Protein AF-A0A974P5K0-F1 (afdb_monomer_lite)

Radius of gyration: 14.72 Å; chains: 1; bounding box: 34×26×42 Å

Organism: NCBI:txid2803784

InterPro domains:
  IPR015422 Pyridoxal phosphate-dependent transferase, small domain [G3DSA:3.90.1150.10] (1-76)
  IPR015424 Pyridoxal phosphate-dependent transferase [SSF53383] (3-75)

Foldseek 3Di:
DVPVVCDVVNVQVVLQVQLVVVVVVCVVVVWDFPDDPVPDDSVDTHIDDDPPDDVVVVQVVCCVPPVDHDDDDDDD

Secondary structure (DSSP, 8-state):
-HHHHH-HHHHHHHHHHHHHHHHHHHHHTT--BSS-GGG-BTTB--BPPPTT--HHHHHHHHHHHHS---PPP---

Structure (mmCIF, N/CA/C/O backbone):
data_AF-A0A974P5K0-F1
#
_entry.id   AF-A0A974P5K0-F1
#
loop_
_atom_site.group_PDB
_atom_site.id
_atom_site.type_symbol
_atom_site.label_atom_id
_atom_site.label_alt_id
_atom_site.label_comp_id
_atom_site.label_asym_id
_atom_site.label_entity_id
_atom_site.label_seq_id
_atom_site.pdbx_PDB_ins_code
_atom_site.Cartn_x
_atom_site.Cartn_y
_atom_site.Cartn_z
_atom_site.occupancy
_atom_site.B_iso_or_equiv
_atom_site.auth_seq_id
_atom_site.auth_comp_id
_atom_site.auth_asym_id
_atom_site.auth_atom_id
_atom_site.pdbx_PDB_model_num
ATOM 1 N N . MET A 1 1 ? 2.902 -11.422 -22.615 1.00 60.38 1 MET A N 1
ATOM 2 C CA . MET A 1 1 ? 3.311 -10.566 -23.750 1.00 60.38 1 MET A CA 1
ATOM 3 C C . MET A 1 1 ? 3.917 -9.253 -23.263 1.00 60.38 1 MET A C 1
ATOM 5 O O . MET A 1 1 ? 5.109 -9.081 -23.459 1.00 60.38 1 MET A O 1
ATOM 9 N N . ALA A 1 2 ? 3.186 -8.440 -22.489 1.00 74.62 2 ALA A N 1
ATOM 10 C CA . ALA A 1 2 ? 3.622 -7.106 -22.044 1.00 74.62 2 ALA A CA 1
ATOM 11 C C . ALA A 1 2 ? 5.039 -6.992 -21.429 1.00 74.62 2 ALA A C 1
ATOM 13 O O . ALA A 1 2 ? 5.751 -6.054 -21.756 1.00 74.62 2 ALA A O 1
ATOM 14 N N . LEU A 1 3 ? 5.498 -7.940 -20.595 1.00 83.12 3 LEU A N 1
ATOM 15 C CA . LEU A 1 3 ? 6.844 -7.877 -19.985 1.00 83.12 3 LEU A CA 1
ATOM 16 C C . LEU A 1 3 ? 7.982 -7.887 -21.020 1.00 83.12 3 LEU A C 1
ATOM 18 O O . LEU A 1 3 ? 8.977 -7.186 -20.853 1.00 83.12 3 LEU A O 1
ATOM 22 N N . PHE A 1 4 ? 7.858 -8.706 -22.067 1.00 88.38 4 PHE A N 1
ATOM 23 C CA . PHE A 1 4 ? 8.907 -8.842 -23.082 1.00 88.38 4 PHE A CA 1
ATOM 24 C C . PHE A 1 4 ? 8.871 -7.702 -24.103 1.00 88.38 4 PHE A C 1
ATOM 26 O O . PHE A 1 4 ? 9.908 -7.362 -24.658 1.00 88.38 4 PHE A O 1
ATOM 33 N N . GLU A 1 5 ? 7.701 -7.100 -24.313 1.00 92.56 5 GLU A N 1
ATOM 34 C CA . GLU A 1 5 ? 7.511 -5.953 -25.207 1.00 92.56 5 GLU A CA 1
ATOM 35 C C . GLU A 1 5 ? 7.945 -4.638 -24.543 1.00 92.56 5 GLU A C 1
ATOM 37 O O . GLU A 1 5 ? 8.613 -3.823 -25.170 1.00 92.56 5 GLU A O 1
ATOM 42 N N . GLU A 1 6 ? 7.607 -4.446 -23.263 1.00 92.12 6 GLU A N 1
ATOM 43 C CA . GLU A 1 6 ? 8.040 -3.299 -22.451 1.00 92.12 6 GLU A CA 1
ATOM 44 C C . GLU A 1 6 ? 9.536 -3.390 -22.098 1.00 92.12 6 GLU A C 1
ATOM 46 O O . GLU A 1 6 ? 10.232 -2.379 -22.028 1.00 92.12 6 GLU A O 1
ATOM 51 N N . GLY A 1 7 ? 10.040 -4.613 -21.908 1.00 96.00 7 GLY A N 1
ATOM 52 C CA . GLY A 1 7 ? 11.405 -4.899 -21.483 1.00 96.00 7 GLY A CA 1
ATOM 53 C C . GLY A 1 7 ? 11.532 -4.985 -19.960 1.00 96.00 7 GLY A C 1
ATOM 54 O O . GLY A 1 7 ? 10.990 -4.177 -19.208 1.00 96.00 7 GLY A O 1
ATOM 55 N N . GLN A 1 8 ? 12.303 -5.966 -19.483 1.00 94.62 8 GLN A N 1
ATOM 56 C CA . GLN A 1 8 ? 12.421 -6.281 -18.051 1.00 94.62 8 GLN A CA 1
ATOM 57 C C . GLN A 1 8 ? 12.874 -5.080 -17.209 1.00 94.62 8 GLN A C 1
ATOM 59 O O . GLN A 1 8 ? 12.290 -4.803 -16.164 1.00 94.62 8 GLN A O 1
ATOM 64 N N . GLN A 1 9 ? 13.876 -4.334 -17.682 1.00 94.94 9 GLN A N 1
ATOM 65 C CA . GLN A 1 9 ? 14.390 -3.175 -16.953 1.00 94.94 9 GLN A CA 1
ATOM 66 C C . GLN A 1 9 ? 13.355 -2.051 -16.851 1.00 94.94 9 GLN A C 1
ATOM 68 O O . GLN A 1 9 ? 13.227 -1.426 -15.800 1.00 94.94 9 GLN A O 1
ATOM 73 N N . ALA A 1 10 ? 12.592 -1.813 -17.919 1.00 95.44 10 ALA A N 1
ATOM 74 C CA . ALA A 1 10 ? 11.534 -0.812 -17.915 1.00 95.44 10 ALA A CA 1
ATOM 75 C C . ALA A 1 10 ? 10.421 -1.189 -16.926 1.00 95.44 10 ALA A C 1
ATOM 77 O O . ALA A 1 10 ? 9.986 -0.340 -16.149 1.00 95.44 10 ALA A O 1
ATOM 78 N N . VAL A 1 11 ? 10.053 -2.473 -16.862 1.00 95.50 11 VAL A N 1
ATOM 79 C CA . VAL A 1 11 ? 9.099 -2.989 -15.871 1.00 95.50 11 VAL A CA 1
ATOM 80 C C . VAL A 1 11 ? 9.594 -2.751 -14.445 1.00 95.50 11 VAL A C 1
ATOM 82 O O . VAL A 1 11 ? 8.842 -2.231 -13.619 1.00 95.50 11 VAL A O 1
ATOM 85 N N . LEU A 1 12 ? 10.858 -3.068 -14.146 1.00 94.81 12 LEU A N 1
ATOM 86 C CA . LEU A 1 12 ? 11.441 -2.834 -12.819 1.00 94.81 12 LEU A CA 1
ATOM 87 C C . LEU A 1 12 ? 11.400 -1.349 -12.432 1.00 94.81 12 LEU A C 1
ATOM 89 O O . LEU A 1 12 ? 10.933 -1.015 -11.343 1.00 94.81 12 LEU A O 1
ATOM 93 N N . VAL A 1 13 ? 11.812 -0.459 -13.340 1.00 96.31 13 VAL A N 1
ATOM 94 C CA . VAL A 1 13 ? 11.778 0.996 -13.121 1.00 96.31 13 VAL A CA 1
ATOM 95 C C . VAL A 1 13 ? 10.347 1.493 -12.908 1.00 96.31 13 VAL A C 1
ATOM 97 O O . VAL A 1 13 ? 10.096 2.286 -12.000 1.00 96.31 13 VAL A O 1
ATOM 100 N N . ARG A 1 14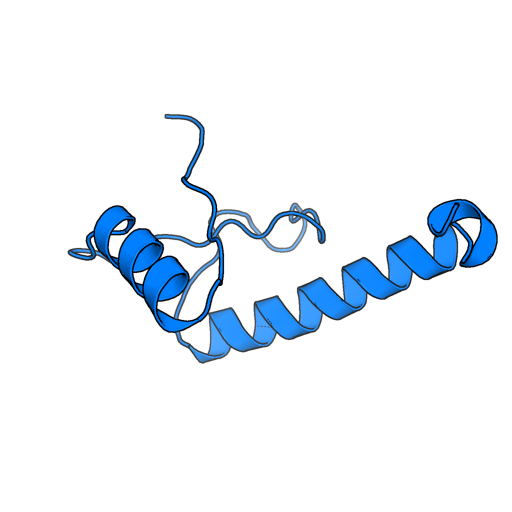 ? 9.383 1.012 -13.701 1.00 96.69 14 ARG A N 1
ATOM 101 C CA . ARG A 1 14 ? 7.973 1.387 -13.553 1.00 96.69 14 ARG A CA 1
ATOM 102 C C . ARG A 1 14 ? 7.424 0.965 -12.192 1.00 96.69 14 ARG A C 1
ATOM 104 O O . ARG A 1 14 ? 6.763 1.775 -11.546 1.00 96.69 14 ARG A O 1
ATOM 111 N N . HIS A 1 15 ? 7.699 -0.261 -11.748 1.00 96.94 15 HIS A N 1
ATOM 112 C CA . HIS A 1 15 ? 7.254 -0.737 -10.436 1.00 96.94 15 HIS A CA 1
ATOM 113 C C . HIS A 1 15 ? 7.900 0.036 -9.285 1.00 96.94 15 HIS A C 1
ATOM 115 O O . HIS A 1 15 ? 7.188 0.394 -8.349 1.00 96.94 15 HIS A O 1
ATOM 121 N N . ALA A 1 16 ? 9.197 0.347 -9.369 1.00 97.25 16 ALA A N 1
ATOM 122 C CA . ALA A 1 16 ? 9.877 1.182 -8.378 1.00 97.25 16 ALA A CA 1
ATOM 123 C C . ALA A 1 16 ? 9.227 2.571 -8.276 1.00 97.25 16 ALA A C 1
ATOM 125 O O . ALA A 1 16 ? 8.819 2.982 -7.194 1.00 97.25 16 ALA A O 1
ATOM 126 N N . ARG A 1 17 ? 8.995 3.238 -9.412 1.00 98.12 17 ARG A N 1
ATOM 127 C CA . ARG A 1 17 ? 8.329 4.548 -9.442 1.00 98.12 17 ARG A CA 1
ATOM 128 C C . ARG A 1 17 ? 6.909 4.501 -8.870 1.00 98.12 17 ARG A C 1
ATOM 130 O O . ARG A 1 17 ? 6.489 5.414 -8.165 1.00 98.12 17 ARG A O 1
ATOM 137 N N . SER A 1 18 ? 6.148 3.453 -9.187 1.00 98.19 18 SER A N 1
ATOM 138 C CA . SER A 1 18 ? 4.805 3.260 -8.629 1.00 98.19 18 SER A CA 1
ATOM 139 C C . SER A 1 18 ? 4.839 3.050 -7.114 1.00 98.19 18 SER A C 1
ATOM 141 O O . SER A 1 18 ? 4.002 3.614 -6.413 1.00 98.19 18 SER A O 1
ATOM 143 N N . HIS A 1 19 ? 5.810 2.284 -6.608 1.00 98.06 19 HIS A N 1
ATOM 144 C CA . HIS A 1 19 ? 6.023 2.110 -5.174 1.00 98.06 19 HIS A CA 1
ATOM 145 C C . HIS A 1 19 ? 6.357 3.431 -4.482 1.00 98.06 19 HIS A C 1
ATOM 147 O O . HIS A 1 19 ? 5.728 3.751 -3.483 1.00 98.06 19 HIS A O 1
ATOM 153 N N . GLU A 1 20 ? 7.287 4.219 -5.022 1.00 98.31 20 GLU A N 1
ATOM 154 C CA . GLU A 1 20 ? 7.688 5.509 -4.444 1.00 98.31 20 GLU A CA 1
ATOM 155 C C . GLU A 1 20 ? 6.500 6.470 -4.315 1.00 98.31 20 GLU A C 1
ATOM 157 O O . GLU A 1 20 ? 6.289 7.065 -3.258 1.00 98.31 20 GLU A O 1
ATOM 162 N N . ALA A 1 21 ? 5.678 6.573 -5.365 1.00 98.50 21 ALA A N 1
ATOM 163 C CA . ALA A 1 21 ? 4.480 7.406 -5.346 1.00 98.50 21 ALA A CA 1
ATOM 164 C C . ALA A 1 21 ? 3.455 6.924 -4.305 1.00 98.50 21 ALA A C 1
ATOM 166 O O . ALA A 1 21 ? 2.894 7.732 -3.562 1.00 98.50 21 ALA A O 1
ATOM 167 N N . LEU A 1 22 ? 3.226 5.609 -4.229 1.00 98.06 22 LEU A N 1
ATOM 168 C CA . LEU A 1 22 ? 2.310 5.019 -3.255 1.00 98.06 22 LEU A CA 1
ATOM 169 C C . LEU A 1 22 ? 2.824 5.200 -1.820 1.00 98.06 22 LEU A C 1
ATOM 171 O O . LEU A 1 22 ? 2.052 5.566 -0.937 1.00 98.06 22 LEU A O 1
ATOM 175 N N . ALA A 1 23 ? 4.120 4.989 -1.593 1.00 97.94 23 ALA A N 1
ATOM 176 C CA . ALA A 1 23 ? 4.749 5.141 -0.290 1.00 97.94 23 ALA A CA 1
ATOM 177 C C . ALA A 1 23 ? 4.658 6.580 0.216 1.00 97.94 23 ALA A C 1
ATOM 179 O O . ALA A 1 23 ? 4.216 6.787 1.343 1.00 97.94 23 ALA A O 1
ATOM 180 N N . ALA A 1 24 ? 4.959 7.562 -0.639 1.00 98.25 24 ALA A N 1
ATOM 181 C CA . ALA A 1 24 ? 4.798 8.971 -0.301 1.00 98.25 24 ALA A CA 1
ATOM 182 C C . ALA A 1 24 ? 3.345 9.306 0.085 1.00 98.25 24 ALA A C 1
ATOM 184 O O . ALA A 1 24 ? 3.115 10.018 1.060 1.00 98.25 24 ALA A O 1
ATOM 185 N N . GLY A 1 25 ? 2.358 8.761 -0.638 1.00 98.44 25 GLY A N 1
ATOM 186 C CA . GLY A 1 25 ? 0.940 8.955 -0.322 1.00 98.44 25 GLY A CA 1
ATOM 187 C C . GLY A 1 25 ? 0.509 8.312 1.002 1.00 98.44 25 GLY A C 1
ATOM 188 O O . GLY A 1 25 ? -0.202 8.940 1.783 1.00 98.44 25 GLY A O 1
ATOM 189 N N . ILE A 1 26 ? 0.963 7.087 1.281 1.00 97.56 26 ILE A N 1
ATOM 190 C CA . ILE A 1 26 ? 0.686 6.371 2.539 1.00 97.56 26 ILE A CA 1
ATOM 191 C C . ILE A 1 26 ? 1.291 7.122 3.729 1.00 97.56 26 ILE A C 1
ATOM 193 O O . ILE A 1 26 ? 0.607 7.345 4.728 1.00 97.56 26 ILE A O 1
ATOM 197 N N . GLU A 1 27 ? 2.547 7.551 3.616 1.00 96.75 27 GLU A N 1
ATOM 198 C CA . GLU A 1 27 ? 3.244 8.275 4.682 1.00 96.75 27 GLU A CA 1
ATOM 199 C C . GLU A 1 27 ? 2.618 9.661 4.916 1.00 96.75 27 GLU A C 1
ATOM 201 O O . GLU A 1 27 ? 2.397 10.051 6.063 1.00 96.75 27 GLU A O 1
ATOM 206 N N . ALA A 1 28 ? 2.226 10.370 3.850 1.00 98.31 28 ALA A N 1
ATOM 207 C CA . ALA A 1 28 ? 1.492 11.633 3.954 1.00 98.31 28 ALA A CA 1
ATOM 208 C C . ALA A 1 28 ? 0.098 11.471 4.592 1.00 98.31 28 ALA A C 1
ATOM 210 O O . ALA A 1 28 ? -0.385 12.391 5.251 1.00 98.31 28 ALA A O 1
ATOM 211 N N . ALA A 1 29 ? -0.534 10.302 4.440 1.00 97.12 29 ALA A N 1
ATOM 212 C CA . ALA A 1 29 ? -1.786 9.954 5.112 1.00 97.12 29 ALA A CA 1
ATOM 213 C C . ALA A 1 29 ? -1.599 9.560 6.594 1.00 97.12 29 ALA A C 1
ATOM 215 O O . ALA A 1 29 ? -2.576 9.228 7.265 1.00 97.12 29 ALA A O 1
ATOM 216 N N . GLY A 1 30 ? -0.366 9.585 7.119 1.00 9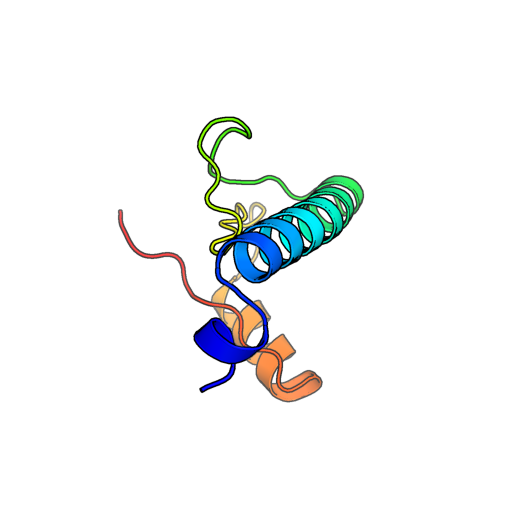7.31 30 GLY A N 1
ATOM 217 C CA . GLY A 1 30 ? -0.050 9.217 8.503 1.00 97.31 30 GLY A CA 1
ATOM 218 C C . GLY A 1 30 ? -0.028 7.708 8.765 1.00 97.31 30 GLY A C 1
ATOM 219 O O . GLY A 1 30 ? 0.051 7.285 9.920 1.00 97.31 30 GLY A O 1
ATOM 220 N N . LEU A 1 31 ? -0.090 6.891 7.712 1.00 97.62 31 LEU A N 1
ATOM 221 C CA . LEU A 1 31 ? 0.001 5.438 7.795 1.00 97.62 31 LEU A CA 1
ATOM 222 C C . LEU A 1 31 ? 1.468 4.993 7.777 1.00 97.62 31 LEU A C 1
ATOM 224 O O . LEU A 1 31 ? 2.366 5.720 7.352 1.00 97.62 31 LEU A O 1
ATOM 228 N N . LYS A 1 32 ? 1.724 3.772 8.248 1.00 97.12 32 LYS A N 1
ATOM 229 C CA . LYS A 1 32 ? 3.078 3.215 8.359 1.00 97.12 32 LYS A CA 1
ATOM 230 C C . LYS A 1 32 ? 3.168 1.891 7.623 1.00 97.12 32 LYS A C 1
ATOM 232 O O . LYS A 1 32 ? 2.233 1.099 7.660 1.00 97.12 32 LYS A O 1
ATOM 237 N N . PHE A 1 33 ? 4.307 1.625 6.999 1.00 97.31 33 PHE A N 1
ATOM 238 C CA . PHE A 1 33 ? 4.602 0.302 6.454 1.00 97.31 33 PHE A CA 1
ATOM 239 C C . PHE A 1 33 ? 5.044 -0.658 7.557 1.00 97.31 33 PHE A C 1
ATOM 241 O O . PHE A 1 33 ? 5.712 -0.249 8.505 1.00 97.31 33 PHE A O 1
ATOM 248 N N . LEU A 1 34 ? 4.721 -1.941 7.390 1.00 95.44 34 LEU A N 1
ATOM 249 C CA . LEU A 1 34 ? 5.20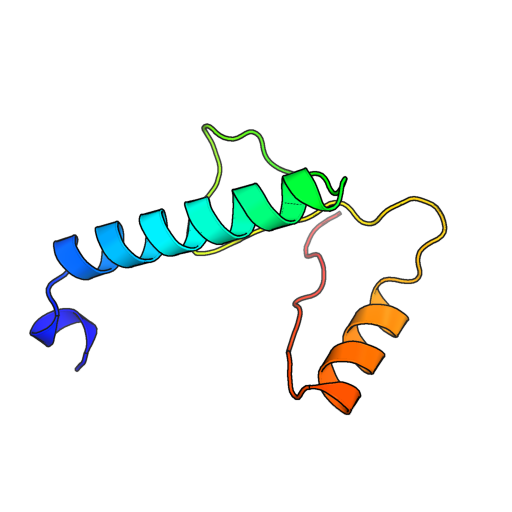9 -3.021 8.253 1.00 95.44 34 LEU A CA 1
ATOM 250 C C . LEU A 1 34 ? 6.725 -3.232 8.101 1.00 95.44 34 LEU A C 1
ATOM 252 O O . LEU A 1 34 ? 7.407 -3.578 9.059 1.00 95.44 34 LEU A O 1
ATOM 256 N N . VAL A 1 35 ? 7.246 -3.029 6.887 1.00 94.88 35 VAL A N 1
ATOM 257 C CA . VAL A 1 35 ? 8.631 -3.342 6.512 1.00 94.88 35 VAL A CA 1
ATOM 258 C C . VAL A 1 35 ? 9.448 -2.059 6.338 1.00 94.88 35 VAL A C 1
ATOM 260 O O . VAL A 1 35 ? 8.987 -1.077 5.739 1.00 94.88 35 VAL A O 1
ATOM 263 N N . GLU A 1 36 ? 10.684 -2.070 6.838 1.00 95.56 36 GLU A N 1
ATOM 264 C CA . GLU A 1 36 ? 11.641 -0.972 6.675 1.00 95.56 36 GLU A CA 1
ATOM 265 C C . GLU A 1 36 ? 11.959 -0.693 5.195 1.00 95.56 36 GLU A C 1
ATOM 267 O O . GLU A 1 36 ? 12.047 -1.643 4.414 1.00 95.56 36 GLU A O 1
ATOM 272 N N . PRO A 1 37 ? 12.202 0.573 4.794 1.00 96.00 37 PRO A N 1
ATOM 273 C CA . PRO A 1 37 ? 12.400 0.960 3.392 1.00 96.00 37 PRO A CA 1
ATOM 274 C C . PRO A 1 37 ? 13.402 0.105 2.605 1.00 96.00 37 PRO A C 1
ATOM 276 O O . PRO A 1 37 ? 13.124 -0.256 1.467 1.00 96.00 37 PRO A O 1
ATOM 279 N N . ALA A 1 38 ? 14.530 -0.272 3.217 1.00 96.38 38 ALA A N 1
ATOM 280 C CA . ALA A 1 38 ? 15.589 -1.046 2.561 1.00 96.38 38 ALA A CA 1
ATOM 281 C C . ALA A 1 38 ? 15.175 -2.479 2.172 1.00 96.38 38 ALA A C 1
ATOM 283 O O . ALA A 1 38 ? 15.820 -3.095 1.328 1.00 96.38 38 ALA A O 1
ATOM 284 N N . HIS A 1 39 ? 14.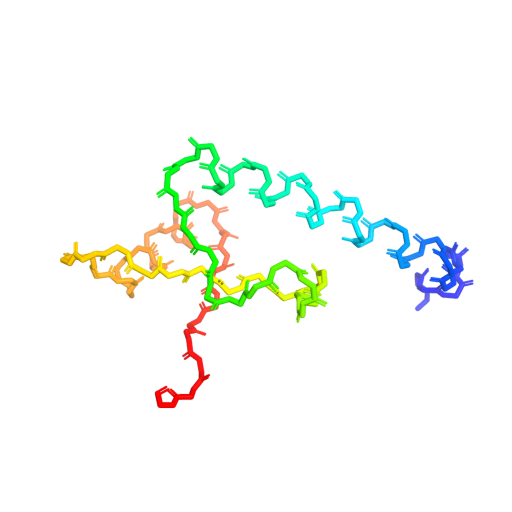106 -3.005 2.776 1.00 96.31 39 HIS A N 1
ATOM 285 C CA . HIS A 1 39 ? 13.639 -4.379 2.590 1.00 96.31 39 HIS A CA 1
ATOM 286 C C . HIS A 1 39 ? 12.284 -4.454 1.866 1.00 96.31 39 HIS A C 1
ATOM 288 O O . HIS A 1 39 ? 11.706 -5.535 1.746 1.00 96.31 39 HIS A O 1
ATOM 294 N N . ARG A 1 40 ? 11.743 -3.320 1.397 1.00 95.25 40 ARG A N 1
ATOM 295 C CA . ARG A 1 40 ? 10.448 -3.284 0.704 1.00 95.25 40 ARG A CA 1
ATOM 296 C C . ARG A 1 40 ? 10.577 -3.850 -0.707 1.00 95.25 40 ARG A C 1
ATOM 298 O O . ARG A 1 40 ? 11.473 -3.488 -1.466 1.00 95.25 40 ARG A O 1
ATOM 305 N N . LEU A 1 41 ? 9.624 -4.699 -1.076 1.00 96.06 41 LEU A N 1
ATOM 306 C CA . LEU A 1 41 ? 9.437 -5.156 -2.448 1.00 96.06 41 LEU A CA 1
ATOM 307 C C . LEU A 1 41 ? 8.473 -4.186 -3.156 1.00 96.06 41 LEU A C 1
ATOM 309 O O . LEU A 1 41 ? 7.324 -4.104 -2.731 1.00 96.06 41 LEU A O 1
ATOM 313 N N . PRO A 1 42 ? 8.855 -3.481 -4.239 1.00 96.56 42 PRO A N 1
ATOM 314 C CA . PRO A 1 42 ? 7.995 -2.470 -4.870 1.00 96.56 42 PRO A CA 1
ATOM 315 C C . PRO A 1 42 ? 6.593 -2.957 -5.271 1.00 96.56 42 PRO A C 1
ATOM 317 O O . PRO A 1 42 ? 5.621 -2.201 -5.253 1.00 96.56 42 PRO A O 1
ATOM 320 N N . GLN A 1 43 ? 6.477 -4.237 -5.623 1.00 95.38 43 GLN A N 1
ATOM 321 C CA . GLN A 1 43 ? 5.227 -4.876 -6.023 1.00 95.38 43 GLN A CA 1
ATOM 322 C C . GLN A 1 43 ? 4.302 -5.212 -4.838 1.00 95.38 43 GLN A C 1
ATOM 324 O O . GLN A 1 43 ? 3.122 -5.463 -5.069 1.00 95.38 43 GLN A O 1
ATOM 329 N N . LEU A 1 44 ? 4.801 -5.217 -3.594 1.00 96.06 44 LEU A N 1
ATOM 330 C CA . 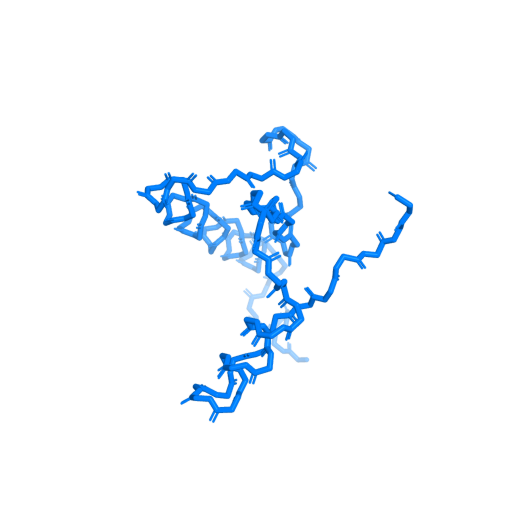LEU A 1 44 ? 4.048 -5.593 -2.395 1.00 96.06 44 LEU A CA 1
ATOM 331 C C . LEU A 1 44 ? 4.206 -4.545 -1.287 1.00 96.06 44 LEU A C 1
ATOM 333 O O . LEU A 1 44 ? 5.274 -4.358 -0.712 1.00 96.06 44 LEU A O 1
ATOM 337 N N . ASN A 1 45 ? 3.096 -3.899 -0.943 1.00 96.31 45 ASN A N 1
ATOM 338 C CA . ASN A 1 45 ? 3.067 -2.756 -0.037 1.00 96.31 45 ASN A CA 1
ATOM 339 C C . ASN A 1 45 ? 2.266 -3.101 1.223 1.00 96.31 45 ASN A C 1
ATOM 341 O O . ASN A 1 45 ? 1.054 -2.920 1.257 1.00 96.31 45 ASN A O 1
ATOM 345 N N . ALA A 1 46 ? 2.940 -3.625 2.250 1.00 95.88 46 ALA A N 1
ATOM 346 C CA . ALA A 1 46 ? 2.304 -3.999 3.514 1.00 95.88 46 ALA A CA 1
ATOM 347 C C . ALA A 1 46 ? 2.198 -2.791 4.460 1.00 95.88 46 ALA A C 1
ATOM 349 O O . ALA A 1 46 ? 3.216 -2.274 4.928 1.00 95.88 46 ALA A O 1
ATOM 350 N N . VAL A 1 47 ? 0.968 -2.362 4.749 1.00 96.31 47 VAL A N 1
ATOM 351 C CA . VAL A 1 47 ? 0.650 -1.219 5.620 1.00 96.31 47 VAL A CA 1
ATOM 352 C C . VAL A 1 47 ? 0.126 -1.725 6.962 1.00 96.31 47 VAL A C 1
ATOM 354 O O . VAL A 1 47 ? -0.684 -2.646 7.009 1.00 96.31 47 VAL A O 1
ATOM 357 N N . LEU A 1 48 ? 0.590 -1.121 8.053 1.00 95.69 48 LEU A N 1
ATOM 358 C CA . LEU A 1 48 ? 0.098 -1.387 9.399 1.00 95.69 48 LEU A CA 1
ATOM 359 C C . LEU A 1 48 ? -1.321 -0.843 9.555 1.00 95.69 48 LEU A C 1
ATOM 361 O O . LEU A 1 48 ? -1.583 0.329 9.273 1.00 95.69 48 LEU A O 1
ATOM 365 N N . VAL A 1 49 ? -2.215 -1.691 10.053 1.00 95.44 49 VAL A N 1
ATOM 366 C CA . VAL A 1 49 ? -3.579 -1.296 10.401 1.00 95.44 49 VAL A CA 1
ATOM 367 C C . VAL A 1 49 ? -3.523 -0.407 11.650 1.00 95.44 49 VAL A C 1
ATOM 369 O O . VAL A 1 49 ? -2.928 -0.818 12.651 1.00 95.44 49 VAL A O 1
ATOM 372 N N . PRO A 1 50 ? -4.098 0.808 11.618 1.00 95.94 50 PRO A N 1
ATOM 373 C CA . PRO A 1 50 ? -4.169 1.654 12.802 1.00 95.94 50 PRO A CA 1
ATOM 374 C C . PRO A 1 50 ? -4.969 0.994 13.928 1.00 95.94 50 PRO A C 1
ATOM 376 O O . PRO A 1 50 ? -5.883 0.205 13.689 1.00 95.94 50 PRO A O 1
ATOM 379 N N . GLU A 1 51 ? -4.651 1.348 15.170 1.00 96.00 51 GLU A N 1
ATOM 380 C CA . GLU A 1 51 ? -5.348 0.808 16.335 1.00 96.00 51 GLU A CA 1
ATOM 381 C C . GLU A 1 51 ? -6.858 1.095 16.279 1.00 96.00 51 GLU A C 1
ATOM 383 O O . GLU A 1 51 ? -7.290 2.194 15.928 1.00 96.00 51 GLU A O 1
ATOM 388 N N . GLY A 1 52 ? -7.665 0.085 16.619 1.00 96.31 52 GLY A N 1
ATOM 389 C CA . GLY A 1 52 ? -9.126 0.186 16.638 1.00 96.31 52 GLY A CA 1
ATOM 390 C C . GLY A 1 52 ? -9.802 0.153 15.262 1.00 96.31 52 GLY A C 1
ATOM 391 O O . GLY A 1 52 ? -11.025 0.264 15.200 1.00 96.31 52 GLY A O 1
ATOM 392 N N . VAL A 1 53 ? -9.050 -0.010 14.169 1.00 96.56 53 VAL A N 1
ATOM 393 C CA . VAL A 1 53 ? -9.612 -0.128 12.817 1.00 96.56 53 VAL A CA 1
ATOM 394 C C . VAL A 1 53 ? -9.930 -1.586 12.489 1.00 96.56 53 VAL A C 1
ATOM 396 O O . VAL A 1 53 ? -9.067 -2.458 12.563 1.00 96.56 53 VAL A O 1
ATOM 399 N N . ASP A 1 54 ? -11.166 -1.837 12.058 1.00 97.00 54 ASP A N 1
ATOM 400 C CA . ASP A 1 54 ? -11.564 -3.097 11.428 1.00 97.00 54 ASP A CA 1
ATOM 401 C C . ASP A 1 54 ? -11.114 -3.103 9.957 1.00 97.00 54 ASP A C 1
ATOM 403 O O . ASP A 1 54 ? -11.754 -2.516 9.078 1.00 97.00 54 ASP A O 1
ATOM 407 N N . GLU A 1 55 ? -9.974 -3.739 9.691 1.00 95.56 55 GLU A N 1
ATOM 408 C CA . GLU A 1 55 ? -9.391 -3.815 8.348 1.00 95.56 55 GLU A CA 1
ATOM 409 C C . GLU A 1 55 ? -10.295 -4.545 7.346 1.00 95.56 55 GLU A C 1
ATOM 411 O O . GLU A 1 55 ? -10.395 -4.135 6.186 1.00 95.56 55 GLU A O 1
ATOM 416 N N . ALA A 1 56 ? -11.022 -5.571 7.799 1.00 97.00 56 ALA A N 1
ATOM 417 C CA . ALA A 1 56 ? -11.897 -6.361 6.945 1.00 97.00 56 ALA A CA 1
ATOM 418 C C . ALA A 1 56 ? -13.097 -5.526 6.482 1.00 97.00 56 ALA A C 1
ATOM 420 O O . ALA A 1 56 ? -13.461 -5.564 5.301 1.00 97.00 56 ALA A O 1
ATOM 421 N N . ALA A 1 57 ? -13.666 -4.710 7.377 1.00 98.19 57 ALA A N 1
ATOM 422 C CA . ALA A 1 57 ? -14.716 -3.759 7.024 1.00 98.19 57 ALA A CA 1
ATOM 423 C C . ALA A 1 57 ? -14.224 -2.699 6.024 1.00 98.19 57 ALA A C 1
ATOM 425 O O . ALA A 1 57 ? -14.935 -2.382 5.067 1.00 98.19 57 ALA A O 1
ATOM 426 N N . VAL A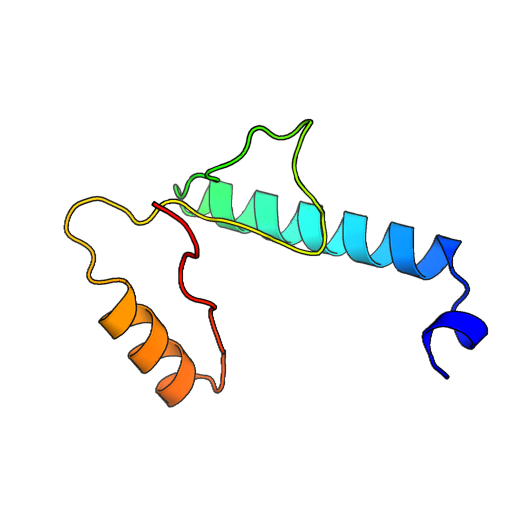 1 58 ? -12.998 -2.184 6.192 1.00 97.44 58 VAL A N 1
ATOM 427 C CA . VAL A 1 58 ? -12.392 -1.238 5.238 1.00 97.44 58 VAL A CA 1
ATOM 428 C C . VAL A 1 58 ? -12.234 -1.881 3.863 1.00 97.44 58 VAL A C 1
ATOM 430 O O . VAL A 1 58 ? -12.686 -1.303 2.875 1.00 97.44 58 VAL A O 1
ATOM 433 N N . ARG A 1 59 ? -11.656 -3.087 3.786 1.00 97.81 59 ARG A N 1
ATOM 434 C CA . ARG A 1 59 ? -11.492 -3.841 2.531 1.00 97.81 59 ARG A CA 1
ATOM 435 C C . ARG A 1 59 ? -12.820 -4.065 1.816 1.00 97.81 59 ARG A C 1
ATOM 437 O O . ARG A 1 59 ? -12.921 -3.806 0.619 1.00 97.81 59 ARG A O 1
ATOM 444 N N . ALA A 1 60 ? -13.847 -4.496 2.550 1.00 98.38 60 ALA A N 1
ATOM 445 C CA . ALA A 1 60 ? -15.183 -4.693 1.996 1.00 98.38 60 ALA A CA 1
ATOM 446 C C . ALA A 1 60 ? -15.779 -3.381 1.462 1.00 98.38 60 ALA A C 1
ATOM 448 O O . ALA A 1 60 ? -16.342 -3.355 0.367 1.00 98.38 60 ALA A O 1
ATOM 449 N N . TYR A 1 61 ? -15.624 -2.281 2.207 1.00 98.50 61 TYR A N 1
ATOM 450 C CA . TYR A 1 61 ? -16.122 -0.973 1.794 1.00 98.50 61 TYR A CA 1
ATOM 451 C C . TYR A 1 61 ? -15.439 -0.472 0.518 1.00 98.50 61 TYR A C 1
ATOM 453 O O . TYR A 1 61 ? -16.131 -0.051 -0.407 1.00 98.50 61 TYR A O 1
ATOM 461 N N . VAL A 1 62 ? -14.105 -0.519 0.439 1.00 98.06 62 VAL A N 1
ATOM 462 C CA . VAL A 1 62 ? -13.378 0.017 -0.725 1.00 98.06 62 VAL A CA 1
ATOM 463 C C . VAL A 1 62 ? -13.618 -0.801 -1.992 1.00 98.06 62 VAL A C 1
ATOM 465 O O . VAL A 1 62 ? -13.764 -0.213 -3.065 1.00 98.06 62 VAL A O 1
ATOM 468 N N . LEU A 1 63 ? -13.768 -2.123 -1.859 1.00 98.38 63 LEU A N 1
ATOM 469 C CA . LEU A 1 63 ? -14.147 -2.993 -2.967 1.00 98.38 63 LEU A CA 1
ATOM 470 C C . LEU A 1 63 ? -15.548 -2.636 -3.477 1.00 98.38 63 LEU A C 1
ATOM 472 O O . LEU A 1 63 ? -15.724 -2.366 -4.659 1.00 98.38 63 LEU A O 1
ATOM 476 N N . ALA A 1 64 ? -16.538 -2.541 -2.585 1.00 98.50 64 ALA A N 1
ATOM 477 C CA . ALA A 1 64 ? -17.910 -2.214 -2.973 1.00 98.50 64 ALA A CA 1
ATOM 478 C C . ALA A 1 64 ? -18.061 -0.788 -3.538 1.00 98.50 64 ALA A C 1
ATOM 480 O O . ALA A 1 64 ? -18.909 -0.541 -4.394 1.00 98.50 64 ALA A O 1
ATOM 481 N N . LYS A 1 65 ? -17.270 0.167 -3.035 1.00 98.62 65 LYS A N 1
ATOM 482 C CA . LYS A 1 65 ? -17.361 1.590 -3.390 1.00 98.62 65 LYS A CA 1
ATOM 483 C C . LYS A 1 65 ? -16.632 1.926 -4.691 1.00 98.62 65 LYS A C 1
ATOM 485 O O . LYS A 1 65 ? -17.112 2.777 -5.439 1.00 98.62 65 LYS A O 1
ATOM 490 N N . TRP A 1 66 ? -15.468 1.321 -4.917 1.00 98.31 66 TRP A N 1
ATOM 491 C CA . TRP A 1 66 ? -14.521 1.745 -5.952 1.00 98.31 66 TRP A CA 1
ATOM 492 C C . TRP A 1 66 ? -14.001 0.610 -6.831 1.00 98.31 66 TRP A C 1
ATOM 494 O O . TRP A 1 66 ? -13.159 0.881 -7.681 1.00 98.31 66 TRP A O 1
ATOM 504 N N . ASP A 1 67 ? -14.471 -0.626 -6.634 1.00 98.19 67 ASP A N 1
ATOM 505 C CA . ASP A 1 67 ? -13.905 -1.819 -7.280 1.00 98.19 67 ASP A CA 1
ATOM 506 C C . ASP A 1 67 ? -12.394 -1.960 -6.999 1.00 98.19 67 ASP A C 1
ATOM 508 O O . ASP A 1 67 ? -11.606 -2.425 -7.820 1.00 98.19 67 ASP A O 1
ATOM 512 N N . LEU A 1 68 ? -11.972 -1.487 -5.817 1.00 97.69 68 LEU A N 1
ATOM 513 C CA . LEU A 1 68 ? -10.585 -1.503 -5.371 1.00 97.69 68 LEU A CA 1
ATOM 514 C C . LEU A 1 68 ? -10.371 -2.663 -4.406 1.00 97.69 68 LEU A C 1
ATOM 516 O O . LEU A 1 68 ? -10.864 -2.643 -3.279 1.00 97.69 68 LEU A O 1
ATOM 520 N N . GLU A 1 69 ? -9.584 -3.646 -4.822 1.00 97.69 69 GLU A N 1
ATOM 521 C CA . GLU A 1 69 ? -9.207 -4.756 -3.957 1.00 97.69 69 GLU A CA 1
ATOM 522 C C . GLU A 1 69 ? -7.968 -4.416 -3.119 1.00 97.69 69 GLU A C 1
ATOM 524 O O . GLU A 1 69 ? -6.927 -4.003 -3.634 1.00 97.69 69 GLU A O 1
ATOM 529 N N . LEU A 1 70 ? -8.077 -4.639 -1.809 1.00 96.44 70 LEU A N 1
ATOM 530 C CA . LEU A 1 70 ? -6.961 -4.605 -0.872 1.00 96.44 70 LEU A CA 1
ATOM 531 C C . LEU A 1 70 ? -6.786 -6.004 -0.266 1.00 96.44 70 LEU A C 1
ATOM 533 O O . LEU A 1 70 ? -7.739 -6.601 0.249 1.00 96.44 70 LEU A O 1
ATOM 537 N N . GLY A 1 71 ? -5.562 -6.525 -0.338 1.00 95.25 71 GLY A N 1
ATOM 538 C CA . GLY A 1 71 ? -5.214 -7.838 0.202 1.00 95.25 71 GLY A CA 1
ATOM 539 C C . GLY A 1 71 ? -5.199 -7.854 1.732 1.00 95.25 71 GLY A C 1
ATOM 540 O O . GLY A 1 71 ? -4.815 -6.872 2.364 1.00 95.25 71 GLY A O 1
ATOM 541 N N . ALA A 1 72 ? -5.596 -8.984 2.319 1.00 93.94 72 ALA A N 1
ATOM 542 C CA . ALA A 1 72 ? -5.435 -9.228 3.751 1.00 93.94 72 ALA A CA 1
ATOM 543 C C . ALA A 1 72 ? -3.952 -9.412 4.115 1.00 93.94 72 ALA A C 1
ATOM 545 O O . ALA A 1 72 ? -3.153 -9.854 3.284 1.00 93.94 72 ALA A O 1
ATOM 546 N N . GLY A 1 73 ? -3.602 -9.164 5.379 1.00 88.69 73 GLY A N 1
ATOM 547 C CA . GLY A 1 73 ? -2.334 -9.639 5.930 1.00 88.69 73 GLY A CA 1
ATOM 548 C C . GLY A 1 73 ? -2.257 -11.170 5.895 1.00 88.69 73 GLY A C 1
ATOM 549 O O . GLY A 1 73 ? -3.254 -11.854 6.121 1.00 88.69 73 GLY A O 1
ATOM 550 N N . LEU A 1 74 ? -1.074 -11.712 5.599 1.00 85.12 74 LEU A N 1
ATOM 551 C CA . LEU A 1 74 ? -0.801 -13.150 5.601 1.00 85.12 74 LEU A CA 1
ATOM 552 C C . LEU A 1 74 ? 0.411 -13.428 6.493 1.00 85.12 74 LEU A C 1
ATOM 554 O O . LEU A 1 74 ? 1.477 -12.856 6.273 1.00 85.12 74 LEU A O 1
ATOM 558 N N . GLY A 1 75 ? 0.246 -14.323 7.465 1.00 77.88 75 GLY A N 1
ATOM 559 C CA . GLY A 1 75 ? 1.255 -14.630 8.482 1.00 77.88 75 GLY A CA 1
ATOM 560 C C . GLY A 1 75 ? 0.728 -14.412 9.907 1.00 77.88 75 GLY A C 1
ATOM 561 O O . GLY A 1 75 ? -0.386 -13.908 10.059 1.00 77.88 75 GLY A O 1
ATOM 562 N N . PRO A 1 76 ? 1.475 -14.863 10.930 1.00 54.50 76 PRO A N 1
ATOM 563 C CA . PRO A 1 76 ? 1.188 -14.563 12.332 1.00 54.50 76 PRO A CA 1
ATOM 564 C C . PRO A 1 76 ? 1.487 -13.104 12.699 1.00 54.50 76 PRO A C 1
ATOM 566 O O . PRO A 1 76 ? 2.339 -12.480 12.023 1.00 54.50 76 PRO A O 1
#

pLDDT: mean 94.58, std 7.42, range [54.5, 98.62]

Sequence (76 aa):
MALFEEGQQAVLVRHARSHEALAAGIEAAGLKFLVEPAHRLPQLNAVLVPEGVDEAAVRAYVLAKWDLELGAGLGP